Protein AF-A0A7C2B9B2-F1 (afdb_monomer)

Foldseek 3Di:
DVVCVVVVVVVVCLVVVLVVLVVCLVPDDPVVVVVSVLVNVLSVLVVVLVVLVVVLVVLVCCQVPDPDDDDPVSVVVNVVSVVVNVVSVVVSVVVVVVVVVVVVVVVVVVVVVVVVVVVVVVVVVVVVVVVVVVVVQVVCVVVVHDDPDDPDDD

Organism: NCBI:txid158627

Mean predicted aligned error: 15.96 Å

Solvent-accessible surface area (backbone atoms only — not comparable to full-atom values): 8666 Å² total; per-residue (Å²): 120,75,67,56,70,66,47,48,59,56,53,47,50,55,51,51,50,52,50,53,53,52,54,54,40,76,72,40,54,81,74,48,33,56,52,40,51,52,51,51,51,53,50,51,52,50,52,50,49,51,50,47,49,50,55,38,50,49,53,54,48,53,64,72,70,48,91,64,84,87,47,76,68,56,56,50,51,51,51,51,39,53,52,49,44,53,50,54,52,49,53,48,54,50,51,53,51,51,52,51,51,52,52,50,52,54,52,50,52,54,51,51,54,52,48,52,53,51,54,50,53,52,51,51,52,50,52,51,52,53,50,51,51,52,50,52,53,50,52,38,57,75,71,70,50,83,84,81,72,86,84,81,88,127

Nearest PDB structures (foldseek):
  5f5p-assembly1_A  TM=4.218E-01  e=5.025E+00  Homo sapiens
  5y05-assembly1_A  TM=3.589E-01  e=4.430E+00  Mycolicibacterium smegmatis MC2 155

Radius of gyration: 33.38 Å; Cα contacts (8 Å, |Δi|>4): 34; chains: 1; bounding box: 77×35×87 Å

Structure (mmCIF, N/CA/C/O backbone):
data_AF-A0A7C2B9B2-F1
#
_entry.id   AF-A0A7C2B9B2-F1
#
loop_
_atom_site.group_PDB
_atom_site.id
_atom_site.type_symbol
_atom_site.label_atom_id
_atom_site.label_alt_id
_atom_site.label_comp_id
_atom_site.label_asym_id
_atom_site.label_entity_id
_atom_site.label_seq_id
_atom_site.pdbx_PDB_ins_code
_atom_site.Cartn_x
_atom_site.Cartn_y
_atom_site.Cartn_z
_atom_site.occupancy
_atom_site.B_iso_or_equiv
_atom_site.auth_seq_id
_atom_site.auth_comp_id
_atom_site.auth_asym_id
_atom_site.auth_atom_id
_atom_site.pdbx_PDB_model_num
ATOM 1 N N . MET A 1 1 ? 22.738 20.756 -20.302 1.00 45.38 1 MET A N 1
ATOM 2 C CA . MET A 1 1 ? 22.871 21.283 -18.921 1.00 45.38 1 MET A CA 1
ATOM 3 C C . MET A 1 1 ? 21.551 21.816 -18.360 1.00 45.38 1 MET A C 1
ATOM 5 O O . MET A 1 1 ? 21.353 21.688 -17.162 1.00 45.38 1 MET A O 1
ATOM 9 N N . GLU A 1 2 ? 20.633 22.341 -19.178 1.00 48.28 2 GLU A N 1
ATOM 10 C CA . GLU A 1 2 ? 19.331 22.878 -18.729 1.00 48.28 2 GLU A CA 1
ATOM 11 C C . GLU A 1 2 ? 18.388 21.857 -18.053 1.00 48.28 2 GLU A C 1
ATOM 13 O O . GLU A 1 2 ? 17.695 22.206 -17.099 1.00 48.28 2 GLU A O 1
ATOM 18 N N . ASP A 1 3 ? 18.395 20.585 -18.466 1.00 53.09 3 ASP A N 1
ATOM 19 C CA . ASP A 1 3 ? 17.466 19.573 -17.922 1.00 53.09 3 ASP A CA 1
ATOM 20 C C . ASP A 1 3 ? 17.825 19.061 -16.518 1.00 53.09 3 ASP A C 1
ATOM 22 O O . ASP A 1 3 ? 16.953 18.619 -15.761 1.00 53.09 3 ASP A O 1
ATOM 26 N N . I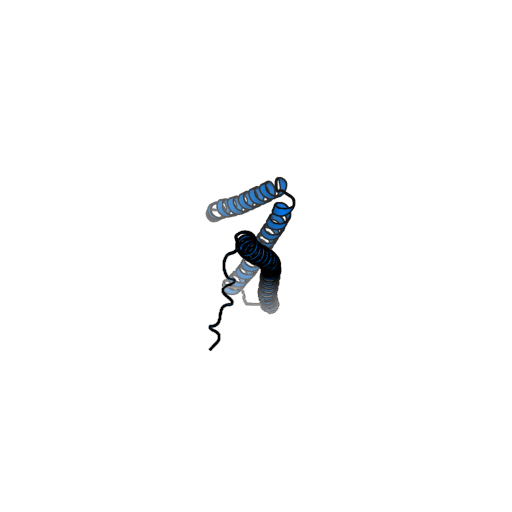LE A 1 4 ? 19.093 19.188 -16.115 1.00 51.41 4 ILE A N 1
ATOM 27 C CA . ILE A 1 4 ? 19.534 18.828 -14.759 1.00 51.41 4 ILE A CA 1
ATOM 28 C C . ILE A 1 4 ? 18.899 19.788 -13.744 1.00 51.41 4 ILE A C 1
ATOM 30 O O . ILE A 1 4 ? 18.418 19.352 -12.705 1.00 51.41 4 ILE A O 1
ATOM 34 N N . TYR A 1 5 ? 18.781 21.078 -14.070 1.00 51.47 5 TYR A N 1
ATOM 35 C CA . TYR A 1 5 ? 18.180 22.075 -13.177 1.00 51.47 5 TYR A CA 1
ATOM 36 C C . TYR A 1 5 ? 16.667 21.905 -12.984 1.00 51.47 5 TYR A C 1
ATOM 38 O O . TYR A 1 5 ? 16.137 22.356 -11.972 1.00 51.47 5 TYR A O 1
ATOM 46 N N . LYS A 1 6 ? 15.969 21.230 -13.907 1.00 53.75 6 LYS A N 1
ATOM 47 C CA . LYS A 1 6 ? 14.529 20.934 -13.783 1.00 53.75 6 LYS A CA 1
ATOM 48 C C . LYS A 1 6 ? 14.253 19.683 -12.950 1.00 53.75 6 LYS A C 1
ATOM 50 O O . LYS A 1 6 ? 13.257 19.622 -12.237 1.00 53.75 6 LYS A O 1
ATOM 55 N N . THR A 1 7 ? 15.142 18.695 -13.014 1.00 52.50 7 THR A N 1
ATOM 56 C CA . THR A 1 7 ? 15.002 17.414 -12.302 1.00 52.50 7 THR A CA 1
ATOM 57 C C . THR A 1 7 ? 15.577 17.457 -10.884 1.00 52.50 7 THR A C 1
ATOM 59 O O . THR A 1 7 ? 15.035 16.818 -9.981 1.00 52.50 7 THR A O 1
ATOM 62 N N . LEU A 1 8 ? 16.604 18.279 -10.647 1.00 47.12 8 LEU A N 1
ATOM 63 C CA . LEU A 1 8 ? 17.229 18.491 -9.339 1.00 47.12 8 LEU A CA 1
ATOM 64 C C . LEU A 1 8 ? 16.251 18.928 -8.223 1.00 47.12 8 LEU A C 1
ATOM 66 O O . LEU A 1 8 ? 16.295 18.321 -7.153 1.00 47.12 8 LEU A O 1
ATOM 70 N N . PRO A 1 9 ? 15.346 19.914 -8.409 1.00 59.69 9 PRO A N 1
ATOM 71 C CA . PRO A 1 9 ? 14.409 20.313 -7.358 1.00 59.69 9 PRO A CA 1
ATOM 72 C C . PRO A 1 9 ? 13.384 19.223 -7.030 1.00 59.69 9 PRO A C 1
ATOM 74 O O . PRO A 1 9 ? 13.006 19.096 -5.867 1.00 59.69 9 PRO A O 1
ATOM 77 N N . ILE A 1 10 ? 12.982 18.406 -8.011 1.00 63.88 10 ILE A N 1
ATOM 78 C CA . ILE A 1 10 ? 12.066 17.268 -7.820 1.00 63.88 10 ILE A 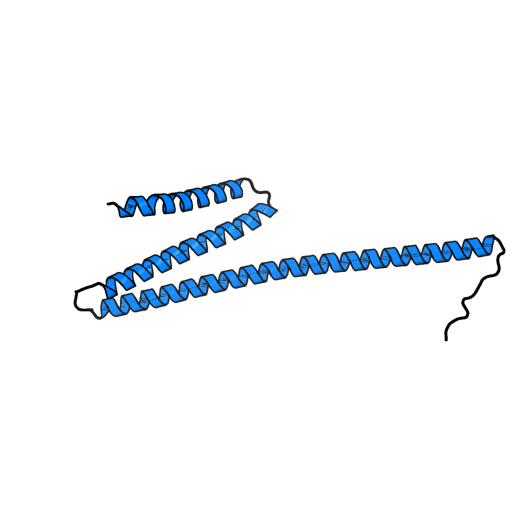CA 1
ATOM 79 C C . ILE A 1 10 ? 12.765 16.154 -7.030 1.00 63.88 10 ILE A C 1
ATOM 81 O O . ILE A 1 10 ? 12.210 15.618 -6.072 1.00 63.88 10 ILE A O 1
ATOM 85 N N . ALA A 1 11 ? 14.017 15.847 -7.381 1.00 58.06 11 ALA A N 1
ATOM 86 C CA . ALA A 1 11 ? 14.832 14.884 -6.649 1.00 58.06 11 ALA A CA 1
ATOM 87 C C . ALA A 1 11 ? 15.093 15.348 -5.205 1.00 58.06 11 ALA A C 1
ATOM 89 O O . ALA A 1 11 ? 14.945 14.561 -4.273 1.00 58.06 11 ALA A O 1
ATOM 90 N N . LEU A 1 12 ? 15.403 16.634 -5.000 1.00 52.81 12 LEU A N 1
ATOM 91 C CA . LEU A 1 12 ? 15.599 17.221 -3.673 1.00 52.81 12 LEU A CA 1
ATOM 92 C C . LEU A 1 12 ? 14.311 17.209 -2.844 1.00 52.81 12 LEU A C 1
ATOM 94 O O . LEU A 1 12 ? 14.363 16.833 -1.679 1.00 52.81 12 LEU A O 1
ATOM 98 N N . THR A 1 13 ? 13.150 17.551 -3.412 1.00 63.59 13 THR A N 1
ATOM 99 C CA . THR A 1 13 ? 11.873 17.475 -2.673 1.00 63.59 13 THR A CA 1
ATOM 100 C C . THR A 1 13 ? 11.497 16.043 -2.312 1.00 63.59 13 THR A C 1
ATOM 102 O O . THR A 1 13 ? 11.030 15.814 -1.198 1.00 63.59 13 THR A O 1
ATOM 105 N N . ALA A 1 14 ? 11.760 15.065 -3.182 1.00 61.31 14 ALA A N 1
ATOM 106 C CA . ALA A 1 14 ? 11.589 13.653 -2.846 1.00 61.31 14 ALA A CA 1
ATOM 107 C C . ALA A 1 14 ? 12.542 13.211 -1.715 1.00 61.31 14 ALA A C 1
ATOM 109 O O . ALA A 1 14 ? 12.122 12.509 -0.795 1.00 61.31 14 ALA A O 1
ATOM 110 N N . PHE A 1 15 ? 13.798 13.672 -1.735 1.00 60.09 15 PHE A N 1
ATOM 111 C CA . PHE A 1 15 ? 14.809 13.340 -0.725 1.00 60.09 15 PHE A CA 1
ATOM 112 C C . PHE A 1 15 ? 14.522 13.998 0.635 1.00 60.09 15 PHE A C 1
ATOM 114 O O . PHE A 1 15 ? 14.560 13.332 1.669 1.00 60.09 15 PHE A O 1
ATOM 121 N N . PHE A 1 16 ? 14.167 15.286 0.653 1.00 59.47 16 PHE A N 1
ATOM 122 C CA . PHE A 1 16 ? 13.772 16.003 1.870 1.00 59.47 16 PHE A CA 1
ATOM 123 C C . PHE A 1 16 ? 12.419 15.526 2.406 1.00 59.47 16 PHE A C 1
ATOM 125 O O . PHE A 1 16 ? 12.257 15.420 3.620 1.00 59.47 16 PHE A O 1
ATOM 132 N N . GLY A 1 17 ? 11.477 15.167 1.529 1.00 61.97 17 GLY A N 1
ATOM 133 C CA . GLY A 1 17 ? 10.218 14.529 1.914 1.00 61.97 17 GLY A CA 1
ATOM 134 C C . GLY A 1 17 ? 10.451 13.182 2.600 1.00 61.97 17 GLY A C 1
ATOM 135 O O . GLY A 1 17 ? 9.910 12.937 3.677 1.00 61.97 17 GLY A O 1
ATOM 136 N N . ALA A 1 18 ? 11.331 12.344 2.042 1.00 60.91 18 ALA A N 1
ATOM 137 C CA . ALA A 1 18 ? 11.744 11.087 2.665 1.00 60.91 18 ALA A CA 1
ATOM 138 C C . ALA A 1 18 ? 12.479 11.310 4.002 1.00 60.91 18 ALA A C 1
ATOM 140 O O . ALA A 1 18 ? 12.210 10.609 4.977 1.00 60.91 18 ALA A O 1
ATOM 141 N N . GLY A 1 19 ? 13.349 12.323 4.090 1.00 57.28 19 GLY A N 1
ATOM 142 C CA . GLY A 1 19 ? 14.043 12.696 5.327 1.00 57.28 19 GLY A CA 1
ATOM 143 C C . GLY A 1 19 ? 13.099 13.174 6.438 1.00 57.28 19 GLY A C 1
ATOM 144 O O . GLY A 1 19 ? 13.232 12.749 7.586 1.00 57.28 19 GLY A O 1
ATOM 145 N N . ALA A 1 20 ? 12.097 13.993 6.107 1.00 62.19 20 ALA A N 1
ATOM 146 C CA . ALA A 1 20 ? 11.080 14.459 7.053 1.00 62.19 20 ALA A CA 1
ATOM 147 C C . ALA A 1 20 ? 10.194 13.312 7.578 1.00 62.19 20 ALA A C 1
ATOM 149 O O . ALA A 1 20 ? 9.822 13.302 8.754 1.00 62.19 20 ALA A O 1
ATOM 150 N N . LEU A 1 21 ? 9.912 12.314 6.734 1.00 59.38 21 LEU A N 1
ATOM 151 C CA . LEU A 1 21 ? 9.195 11.088 7.104 1.00 59.38 21 LEU A CA 1
ATOM 152 C C . LEU A 1 21 ? 10.003 10.187 8.049 1.00 59.38 21 LEU A C 1
ATOM 154 O O . LEU A 1 21 ? 9.457 9.636 9.001 1.00 59.38 21 LEU A O 1
ATOM 158 N N . ILE A 1 22 ? 11.316 10.070 7.836 1.00 60.75 22 ILE A N 1
ATOM 159 C CA . ILE A 1 22 ? 12.216 9.344 8.747 1.00 60.75 22 ILE A CA 1
ATOM 160 C C . ILE A 1 22 ? 12.332 10.081 10.090 1.00 60.75 22 ILE A C 1
ATOM 162 O O . ILE A 1 22 ? 12.345 9.454 11.149 1.00 60.75 22 ILE A O 1
ATOM 166 N N . PHE A 1 23 ? 12.356 11.415 10.076 1.00 59.91 23 PHE A N 1
ATOM 167 C CA . PHE A 1 23 ? 1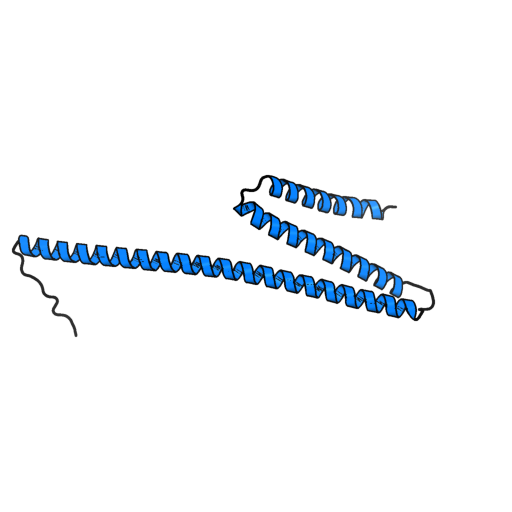2.413 12.218 11.298 1.00 59.91 23 PHE A CA 1
ATOM 168 C C . PHE A 1 23 ? 11.119 12.137 12.126 1.00 59.91 23 PHE A C 1
ATOM 170 O O . PHE A 1 23 ? 11.171 12.074 13.354 1.00 59.91 23 PHE A O 1
ATOM 177 N N . THR A 1 24 ? 9.955 12.074 11.472 1.00 58.91 24 THR A N 1
ATOM 178 C CA . THR A 1 24 ? 8.673 11.792 12.145 1.00 58.91 24 THR A CA 1
ATOM 179 C C . THR A 1 24 ? 8.594 10.347 12.647 1.00 58.91 24 THR A C 1
ATOM 181 O O . THR A 1 24 ? 8.052 10.124 13.726 1.00 58.91 24 THR A O 1
ATOM 184 N N . ALA A 1 25 ? 9.228 9.384 11.964 1.00 52.16 25 ALA A N 1
ATOM 185 C CA . ALA A 1 25 ? 9.395 8.011 12.459 1.00 52.16 25 ALA A CA 1
ATOM 186 C C . ALA A 1 25 ? 10.195 7.935 13.766 1.00 52.16 25 ALA A C 1
ATOM 188 O O . ALA A 1 25 ? 9.865 7.149 14.650 1.00 52.16 25 ALA A O 1
ATOM 189 N N . ALA A 1 26 ? 11.244 8.752 13.891 1.00 55.44 26 ALA A N 1
ATOM 190 C CA . ALA A 1 26 ? 12.157 8.736 15.032 1.00 55.44 26 ALA A CA 1
ATOM 191 C C . ALA A 1 26 ? 11.550 9.308 16.330 1.00 55.44 26 ALA A C 1
ATOM 193 O O . ALA A 1 26 ? 12.098 9.078 17.405 1.00 55.44 26 ALA A O 1
ATOM 194 N N . LYS A 1 27 ? 10.431 10.045 16.247 1.00 58.88 27 LYS A N 1
ATOM 195 C CA . LYS A 1 27 ? 9.723 10.636 17.402 1.00 58.88 27 LYS A CA 1
ATOM 196 C C . LYS A 1 27 ? 8.382 9.962 17.730 1.00 58.88 27 LYS A C 1
ATOM 198 O O . LYS A 1 27 ? 7.678 10.426 18.621 1.00 58.88 27 LYS A O 1
ATOM 203 N N . ALA A 1 28 ? 8.028 8.904 17.009 1.00 53.00 28 ALA A N 1
ATOM 204 C CA . ALA A 1 28 ? 6.722 8.263 17.075 1.00 53.00 28 ALA A CA 1
ATOM 205 C C . ALA A 1 28 ? 6.571 7.354 18.311 1.00 53.00 28 ALA A C 1
ATOM 207 O O . ALA A 1 28 ? 7.473 6.584 18.647 1.00 53.00 28 ALA A O 1
ATOM 208 N N . THR A 1 29 ? 5.402 7.400 18.957 1.00 65.00 29 THR A N 1
ATOM 209 C CA . THR A 1 29 ? 4.984 6.414 19.975 1.00 65.00 29 THR A CA 1
ATOM 210 C C . THR A 1 29 ? 4.987 4.985 19.389 1.00 65.00 29 THR A C 1
ATOM 212 O O . THR A 1 29 ? 4.926 4.834 18.169 1.00 65.00 29 THR A O 1
ATOM 215 N N . PRO A 1 30 ? 5.055 3.897 20.184 1.00 61.81 30 PRO A N 1
ATOM 216 C CA . PRO A 1 30 ? 5.155 2.531 19.644 1.00 61.81 30 PRO A CA 1
ATOM 217 C C . PRO A 1 30 ? 4.022 2.135 18.672 1.00 61.81 30 PRO A C 1
ATOM 219 O O . PRO A 1 30 ? 4.266 1.388 17.723 1.00 61.81 30 PRO A O 1
ATOM 222 N N . GLU A 1 31 ? 2.811 2.677 18.837 1.00 60.53 31 GLU A N 1
ATOM 223 C CA . GLU A 1 31 ? 1.700 2.488 17.889 1.00 60.53 31 GLU A CA 1
ATOM 224 C C . GLU A 1 31 ? 1.878 3.285 16.587 1.00 60.53 31 GLU A C 1
ATOM 226 O O . GLU A 1 31 ? 1.560 2.808 15.492 1.00 60.53 31 GLU A O 1
ATOM 231 N N . GLU A 1 32 ? 2.418 4.498 16.676 1.00 64.62 32 GLU A N 1
ATOM 232 C CA . GLU A 1 32 ? 2.734 5.324 15.512 1.00 64.62 32 GLU A CA 1
ATOM 233 C C . GLU A 1 32 ? 3.942 4.770 14.751 1.00 64.62 32 GLU A C 1
ATOM 235 O O . GLU A 1 32 ? 3.936 4.770 13.524 1.00 64.62 32 GLU A O 1
ATOM 240 N N . ALA A 1 33 ? 4.933 4.200 15.439 1.00 62.25 33 ALA A N 1
ATOM 241 C CA . ALA A 1 33 ? 6.114 3.594 14.832 1.00 62.25 33 ALA A CA 1
ATOM 242 C C . ALA A 1 33 ? 5.744 2.458 13.865 1.00 62.25 33 ALA A C 1
ATOM 244 O O . ALA A 1 33 ? 6.340 2.320 12.793 1.00 62.25 33 ALA A O 1
ATOM 245 N N . GLN A 1 34 ? 4.713 1.673 14.194 1.00 62.75 34 GLN A N 1
ATOM 246 C CA . GLN A 1 34 ? 4.216 0.615 13.316 1.00 62.75 34 GLN A CA 1
ATOM 247 C C . GLN A 1 34 ? 3.548 1.187 12.056 1.00 62.75 34 GLN A C 1
ATOM 249 O O . GLN A 1 34 ? 3.797 0.694 10.951 1.00 62.75 34 GLN A O 1
ATOM 254 N N . ARG A 1 35 ? 2.760 2.265 12.190 1.00 65.81 35 ARG A N 1
ATOM 255 C CA . ARG A 1 35 ? 2.174 2.972 11.038 1.00 65.81 35 ARG A CA 1
ATOM 256 C C . ARG A 1 35 ? 3.260 3.598 10.176 1.00 65.81 35 ARG A C 1
ATOM 258 O O . ARG A 1 35 ? 3.251 3.402 8.965 1.00 65.81 35 ARG A O 1
ATOM 265 N N . VAL A 1 36 ? 4.230 4.275 10.784 1.00 66.19 36 VAL A N 1
ATOM 266 C CA . VAL A 1 36 ? 5.323 4.910 10.050 1.00 66.19 36 VAL A CA 1
ATOM 267 C C . VAL A 1 36 ? 6.170 3.867 9.321 1.00 66.19 36 VAL A C 1
ATOM 269 O O . VAL A 1 36 ? 6.490 4.062 8.154 1.00 66.19 36 VAL A O 1
ATOM 272 N N . LYS A 1 37 ? 6.444 2.704 9.924 1.00 66.00 37 LYS A N 1
ATOM 273 C CA . LYS A 1 37 ? 7.143 1.600 9.247 1.00 66.00 37 LYS A CA 1
ATOM 274 C C . LYS A 1 37 ? 6.413 1.128 7.987 1.00 66.00 37 LYS A C 1
ATOM 276 O O . LYS A 1 37 ? 7.054 0.892 6.962 1.00 66.00 37 LYS A O 1
ATOM 281 N N . ILE A 1 38 ? 5.086 0.994 8.047 1.00 71.19 38 ILE A N 1
ATOM 282 C CA . ILE A 1 38 ? 4.262 0.615 6.888 1.00 71.19 38 ILE A CA 1
ATOM 283 C C . ILE A 1 38 ? 4.345 1.693 5.802 1.00 71.19 38 ILE A C 1
ATOM 285 O O . ILE A 1 38 ? 4.605 1.365 4.647 1.00 71.19 38 ILE A O 1
ATOM 289 N N . TRP A 1 39 ? 4.190 2.964 6.172 1.00 69.06 39 TRP A N 1
ATOM 290 C CA . TRP A 1 39 ? 4.269 4.090 5.239 1.00 69.06 39 TRP A CA 1
ATOM 291 C C . TRP A 1 39 ? 5.644 4.202 4.577 1.00 69.06 39 TRP A C 1
ATOM 293 O O . TRP A 1 39 ? 5.733 4.293 3.357 1.00 69.06 39 TRP A O 1
ATOM 303 N N . VAL A 1 40 ? 6.724 4.116 5.357 1.00 70.75 40 VAL A N 1
ATOM 304 C CA . VAL A 1 40 ? 8.102 4.132 4.846 1.00 70.75 40 VAL A CA 1
ATOM 305 C C . VAL A 1 40 ? 8.325 2.970 3.885 1.00 70.75 40 VAL A C 1
ATOM 307 O O . VAL A 1 40 ? 8.873 3.166 2.806 1.00 70.75 40 VAL A O 1
ATOM 310 N N . THR A 1 41 ? 7.843 1.773 4.222 1.00 71.75 41 THR A N 1
ATOM 311 C CA . THR A 1 41 ? 7.967 0.599 3.348 1.00 71.75 41 THR A CA 1
ATOM 312 C C . THR A 1 41 ? 7.206 0.800 2.035 1.00 71.75 41 THR A C 1
ATOM 314 O O . THR A 1 41 ? 7.738 0.494 0.972 1.00 71.75 41 THR A O 1
ATOM 317 N N . GLN A 1 42 ? 5.994 1.361 2.077 1.00 69.00 42 GLN A N 1
ATOM 318 C CA . GLN A 1 42 ? 5.215 1.681 0.876 1.00 69.00 42 GLN A CA 1
ATOM 319 C C . GLN A 1 42 ? 5.907 2.732 0.002 1.00 69.00 42 GLN A C 1
ATOM 321 O O . GLN A 1 42 ? 5.949 2.572 -1.215 1.00 69.00 42 GLN A O 1
ATOM 326 N N . ILE A 1 43 ? 6.486 3.770 0.608 1.00 73.62 43 ILE A N 1
ATOM 327 C CA . ILE A 1 43 ? 7.213 4.825 -0.109 1.00 73.62 43 ILE A CA 1
ATOM 328 C C . ILE A 1 43 ? 8.488 4.275 -0.743 1.00 73.62 43 ILE A C 1
ATOM 330 O O . ILE A 1 43 ? 8.745 4.543 -1.912 1.00 73.62 43 ILE A O 1
ATOM 334 N N . VAL A 1 44 ? 9.256 3.464 -0.013 1.00 73.44 44 VAL A N 1
ATO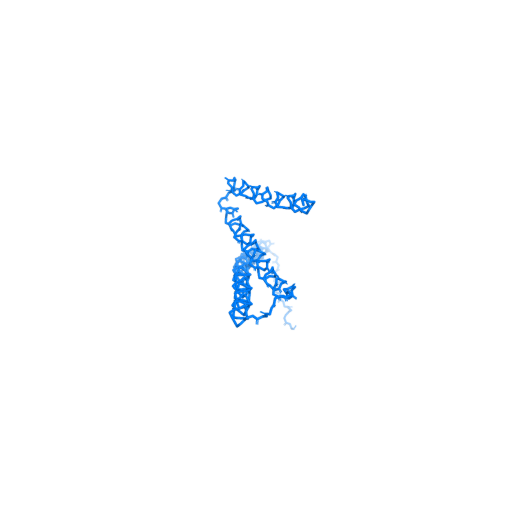M 335 C CA . VAL A 1 44 ? 10.450 2.798 -0.550 1.00 73.44 44 VAL A CA 1
ATOM 336 C C . VAL A 1 44 ? 10.073 1.891 -1.717 1.00 73.44 44 VAL A C 1
ATOM 338 O O . VAL A 1 44 ? 10.705 1.974 -2.764 1.00 73.44 44 VAL A O 1
ATOM 341 N N . LEU A 1 45 ? 9.015 1.085 -1.584 1.00 70.56 45 LEU A N 1
ATOM 342 C CA . LEU A 1 45 ? 8.520 0.244 -2.677 1.00 70.56 45 LEU A CA 1
ATOM 343 C C . LEU A 1 45 ? 8.116 1.073 -3.901 1.00 70.56 45 LEU A C 1
ATOM 345 O O . LEU A 1 45 ? 8.428 0.685 -5.022 1.00 70.56 45 LEU A O 1
ATOM 349 N N . LEU A 1 46 ? 7.460 2.216 -3.695 1.00 71.56 46 LEU A N 1
ATOM 350 C CA . LEU A 1 46 ? 7.009 3.097 -4.771 1.00 71.56 46 LEU A CA 1
ATOM 351 C C . LEU A 1 46 ? 8.183 3.788 -5.480 1.00 71.56 46 LEU A C 1
ATOM 353 O O . LEU A 1 46 ? 8.210 3.836 -6.708 1.00 71.56 46 LEU A O 1
ATOM 357 N N . LEU A 1 47 ? 9.186 4.246 -4.726 1.00 75.38 47 LEU A N 1
ATOM 358 C CA . LEU A 1 47 ? 10.436 4.783 -5.271 1.00 75.38 47 LEU A CA 1
ATOM 359 C C . LEU A 1 47 ? 11.199 3.727 -6.073 1.00 75.38 47 LEU A C 1
ATOM 361 O O . LEU A 1 47 ? 11.704 4.013 -7.156 1.00 75.38 47 LEU A O 1
ATOM 365 N N . TRP A 1 48 ? 11.256 2.498 -5.564 1.00 74.94 48 TRP A N 1
ATOM 366 C CA . TRP A 1 48 ? 11.951 1.399 -6.224 1.00 74.94 48 TRP A CA 1
ATOM 367 C C . TRP A 1 48 ? 11.255 0.989 -7.530 1.00 74.94 48 TRP A C 1
ATOM 369 O O . TRP A 1 48 ? 11.908 0.760 -8.546 1.00 74.94 48 TRP A O 1
ATOM 379 N N . LEU A 1 49 ? 9.920 1.006 -7.544 1.00 73.00 49 LEU A N 1
ATOM 380 C CA . LEU A 1 49 ? 9.116 0.833 -8.754 1.00 73.00 49 LEU A CA 1
ATOM 381 C C . LEU A 1 49 ? 9.347 1.942 -9.779 1.00 73.00 49 LEU A C 1
ATOM 383 O O . LEU A 1 49 ? 9.524 1.654 -10.959 1.00 73.00 49 LEU A O 1
ATOM 387 N N . ALA A 1 50 ? 9.355 3.200 -9.333 1.00 75.12 50 ALA A N 1
ATOM 388 C CA . ALA A 1 50 ? 9.610 4.347 -10.195 1.00 75.12 50 ALA A CA 1
ATOM 389 C C . ALA A 1 50 ? 11.012 4.277 -10.816 1.00 75.12 50 ALA A C 1
ATOM 391 O O . ALA A 1 50 ? 11.165 4.536 -12.010 1.00 75.12 50 ALA A O 1
ATOM 392 N N . ALA A 1 51 ? 12.018 3.865 -10.039 1.00 74.50 51 ALA A N 1
ATOM 393 C CA . ALA A 1 51 ? 13.371 3.634 -10.531 1.00 74.50 51 ALA A CA 1
ATOM 394 C C . ALA A 1 51 ? 13.405 2.501 -11.568 1.00 74.50 51 ALA A C 1
ATOM 396 O O . ALA A 1 51 ? 13.938 2.691 -12.658 1.00 74.50 51 ALA A O 1
ATOM 397 N N . ALA A 1 52 ? 12.775 1.357 -11.280 1.00 73.38 52 ALA A N 1
ATOM 398 C CA . ALA A 1 52 ? 12.721 0.227 -12.205 1.00 73.38 52 ALA A CA 1
ATOM 399 C C . ALA A 1 52 ? 11.979 0.559 -13.512 1.00 73.38 52 ALA A C 1
ATOM 401 O O . ALA A 1 52 ? 12.416 0.166 -14.596 1.00 73.38 52 ALA A O 1
ATOM 402 N N . PHE A 1 53 ? 10.877 1.309 -13.426 1.00 74.75 53 PHE A N 1
ATOM 403 C CA . PHE A 1 53 ? 10.114 1.763 -14.585 1.00 74.75 53 PHE A CA 1
ATOM 404 C C . PHE A 1 53 ? 10.888 2.796 -15.408 1.00 74.75 53 PHE A C 1
ATOM 406 O O . PHE A 1 53 ? 10.910 2.697 -16.633 1.00 74.75 53 PHE A O 1
ATOM 413 N N . SER A 1 54 ? 11.562 3.747 -14.754 1.00 75.31 54 SER A N 1
ATOM 414 C CA . SER A 1 54 ? 12.403 4.745 -15.430 1.00 75.31 54 SER A CA 1
ATOM 415 C C . SER A 1 54 ? 13.585 4.084 -16.136 1.00 75.31 54 SER A C 1
ATOM 417 O O . SER A 1 54 ? 13.837 4.376 -17.299 1.00 75.31 54 SER A O 1
ATOM 419 N N . TRP A 1 55 ? 14.252 3.136 -15.469 1.00 76.00 55 TRP A N 1
ATOM 420 C CA . TRP A 1 55 ? 15.341 2.340 -16.040 1.00 76.00 55 TRP A CA 1
ATOM 421 C C . TRP A 1 55 ? 14.880 1.539 -17.262 1.00 76.00 55 TRP A C 1
ATOM 423 O O . TRP A 1 55 ? 15.520 1.555 -18.309 1.00 76.00 55 TRP A O 1
ATOM 433 N N . SER A 1 56 ? 13.730 0.872 -17.155 1.00 74.62 56 SER A N 1
ATOM 434 C CA . SER A 1 56 ? 13.182 0.084 -18.265 1.00 74.62 56 SER A CA 1
ATOM 435 C C . SER A 1 56 ? 12.744 0.978 -19.428 1.00 74.62 56 SER A C 1
ATOM 437 O O . SER A 1 56 ? 13.041 0.675 -20.576 1.00 74.62 56 SER A O 1
ATOM 439 N N . SER A 1 57 ? 12.094 2.111 -19.140 1.00 74.12 57 SER A N 1
ATOM 440 C CA . SER A 1 57 ? 11.668 3.080 -20.159 1.00 74.12 57 SER A CA 1
ATOM 441 C C . SER A 1 57 ? 12.855 3.706 -20.884 1.00 74.12 57 SER A C 1
ATOM 443 O O . SER A 1 57 ? 12.789 3.879 -22.096 1.00 74.12 57 SER A O 1
ATOM 445 N N . TYR A 1 58 ? 13.945 4.003 -20.169 1.00 77.69 58 TYR A N 1
ATOM 446 C CA . TYR A 1 58 ? 15.183 4.500 -20.764 1.00 77.69 58 TYR A CA 1
ATOM 447 C C . TYR A 1 58 ? 15.723 3.531 -21.819 1.00 77.69 58 TYR A C 1
ATOM 449 O O . TYR A 1 58 ? 15.930 3.944 -22.954 1.00 77.69 58 TYR A O 1
ATOM 457 N N . HIS A 1 59 ? 15.841 2.240 -21.497 1.00 71.88 59 HIS A N 1
ATOM 458 C CA . HIS A 1 59 ? 16.302 1.243 -22.467 1.00 71.88 59 HIS A CA 1
ATOM 459 C C . HIS A 1 59 ? 15.312 0.999 -23.609 1.00 71.88 59 HIS A C 1
ATOM 461 O O . HIS A 1 59 ? 15.732 0.735 -24.731 1.00 71.88 59 HIS A O 1
ATOM 467 N N . CYS A 1 60 ? 14.002 1.115 -23.368 1.00 73.00 60 CYS A N 1
ATOM 468 C CA . CYS A 1 60 ? 13.016 1.070 -24.448 1.00 73.00 60 CYS A CA 1
ATOM 469 C C . CYS A 1 60 ? 13.182 2.242 -25.423 1.00 73.00 60 CYS A C 1
ATOM 471 O O . CYS A 1 60 ? 13.086 2.047 -26.632 1.00 73.00 60 CYS A O 1
ATOM 473 N N . ILE A 1 61 ? 13.414 3.450 -24.900 1.00 76.25 61 ILE A N 1
ATOM 474 C CA . ILE A 1 61 ? 13.636 4.653 -25.708 1.00 76.25 61 ILE A CA 1
ATOM 475 C C . ILE A 1 61 ? 14.957 4.530 -26.459 1.00 76.25 61 ILE A C 1
ATOM 477 O O . ILE A 1 61 ? 14.954 4.710 -27.666 1.00 76.25 61 ILE A O 1
ATOM 481 N N . GLU A 1 62 ? 16.041 4.158 -25.779 1.00 75.25 62 GLU A N 1
ATOM 482 C CA . GLU A 1 62 ? 17.366 3.945 -26.372 1.00 75.25 62 GLU A CA 1
ATOM 483 C C . GLU A 1 62 ? 17.310 2.930 -27.520 1.00 75.25 62 GLU A C 1
ATOM 485 O O . GLU A 1 62 ? 17.818 3.198 -28.606 1.00 75.25 62 GLU A O 1
ATOM 490 N N . PHE A 1 63 ? 16.611 1.809 -27.319 1.00 73.69 63 PHE A N 1
ATOM 491 C CA . PHE A 1 63 ? 16.384 0.805 -28.356 1.00 73.69 63 PHE A CA 1
ATOM 492 C C . PHE A 1 63 ? 15.563 1.348 -29.537 1.00 73.69 63 PHE A C 1
ATOM 494 O O . PHE A 1 63 ? 15.873 1.050 -30.687 1.00 73.69 63 PHE A O 1
ATOM 501 N N . ALA A 1 64 ? 14.522 2.146 -29.277 1.00 76.06 64 ALA A N 1
ATOM 502 C CA . ALA A 1 64 ? 13.649 2.696 -30.315 1.00 76.06 64 ALA A CA 1
ATOM 503 C C . ALA A 1 64 ? 14.260 3.888 -31.074 1.00 76.06 64 ALA A C 1
ATOM 505 O O . ALA A 1 64 ? 13.887 4.130 -32.219 1.00 76.06 64 ALA A O 1
ATOM 506 N N . SER A 1 65 ? 15.159 4.646 -30.439 1.00 80.44 65 SER A N 1
ATOM 507 C CA . SER A 1 65 ? 15.810 5.832 -31.006 1.00 80.44 65 SER A CA 1
ATOM 508 C C . SER A 1 65 ? 17.198 5.553 -31.582 1.00 80.44 65 SER A C 1
ATOM 510 O O . SER A 1 65 ? 17.853 6.481 -32.046 1.00 80.44 65 SER A O 1
ATOM 512 N N . SER A 1 66 ? 17.687 4.315 -31.489 1.00 75.44 66 SER A N 1
ATOM 513 C CA . SER A 1 66 ? 18.990 3.940 -32.029 1.00 75.44 66 SER A CA 1
ATOM 514 C C . SER A 1 66 ? 18.927 3.834 -33.553 1.00 75.44 66 SER A C 1
ATOM 516 O O . SER A 1 66 ? 18.187 3.016 -34.095 1.00 75.44 66 SER A O 1
ATOM 518 N N . ASP A 1 67 ? 19.753 4.623 -34.240 1.00 74.12 67 ASP A N 1
ATOM 519 C CA . ASP A 1 67 ? 19.986 4.500 -35.687 1.00 74.12 67 ASP A CA 1
ATOM 520 C C . ASP A 1 67 ? 20.911 3.312 -36.032 1.00 74.12 67 ASP A C 1
ATOM 522 O O . ASP A 1 67 ? 21.165 3.024 -37.206 1.00 74.12 67 ASP A O 1
ATOM 526 N N . ALA A 1 68 ? 21.452 2.621 -35.021 1.00 75.50 68 ALA A N 1
ATOM 527 C CA . ALA A 1 68 ? 22.319 1.468 -35.219 1.00 75.50 68 ALA A CA 1
ATOM 528 C C . ALA A 1 68 ? 21.505 0.220 -35.622 1.00 75.50 68 ALA A C 1
ATOM 530 O O . ALA A 1 68 ? 20.370 0.038 -35.175 1.00 75.50 68 ALA A O 1
ATOM 531 N N . PRO A 1 69 ? 22.072 -0.686 -36.443 1.00 77.81 69 PRO A N 1
ATOM 532 C CA . PRO A 1 69 ? 21.403 -1.932 -36.779 1.00 77.81 69 PRO A CA 1
ATOM 533 C C . PRO A 1 69 ? 21.185 -2.770 -35.518 1.00 77.81 69 PRO A C 1
ATOM 535 O O . PRO A 1 69 ? 22.148 -3.184 -34.874 1.00 77.81 69 PRO A O 1
ATOM 538 N N . ILE A 1 70 ? 19.917 -3.050 -35.213 1.00 78.38 70 ILE A N 1
ATOM 539 C CA . ILE A 1 70 ? 19.508 -3.841 -34.051 1.00 78.38 70 ILE A CA 1
ATOM 540 C C . ILE A 1 70 ? 20.212 -5.200 -34.066 1.00 78.38 70 ILE A C 1
ATOM 542 O O . ILE A 1 70 ? 20.060 -6.008 -34.990 1.00 78.38 70 ILE A O 1
ATOM 546 N N . THR A 1 71 ? 20.949 -5.480 -33.001 1.00 80.94 71 THR A N 1
ATOM 547 C CA . THR A 1 71 ? 21.659 -6.741 -32.810 1.00 80.94 71 THR A CA 1
ATOM 548 C C . THR A 1 71 ? 20.821 -7.727 -31.990 1.00 80.94 71 THR A C 1
ATOM 550 O O . THR A 1 71 ? 19.981 -7.357 -31.169 1.00 80.94 71 THR A O 1
ATOM 553 N N . ARG A 1 72 ? 21.048 -9.037 -32.177 1.00 76.50 72 ARG A N 1
ATOM 554 C CA . ARG A 1 72 ? 20.357 -10.080 -31.387 1.00 76.50 72 ARG A CA 1
ATOM 555 C C . ARG A 1 72 ? 20.506 -9.896 -29.862 1.00 76.50 72 ARG A C 1
ATOM 557 O O . ARG A 1 72 ? 19.512 -10.105 -29.170 1.00 76.50 72 ARG A O 1
ATOM 564 N N . PRO A 1 73 ? 21.682 -9.514 -29.321 1.00 80.81 73 PRO A N 1
ATOM 565 C CA . PRO A 1 73 ? 21.836 -9.243 -27.892 1.00 80.81 73 PRO A CA 1
ATOM 566 C C . PRO A 1 73 ? 20.948 -8.106 -27.375 1.00 80.81 73 PRO A C 1
ATOM 568 O O . PRO A 1 73 ? 20.386 -8.247 -26.294 1.00 80.81 73 PRO A O 1
ATOM 571 N N . GLU A 1 74 ? 20.761 -7.026 -28.139 1.00 73.88 74 GLU A N 1
ATOM 572 C CA . GLU A 1 74 ? 19.920 -5.889 -27.729 1.00 73.88 74 GLU A CA 1
ATOM 573 C C . GLU A 1 74 ? 18.445 -6.279 -27.608 1.00 73.88 74 GLU A C 1
ATOM 575 O O . GLU A 1 74 ? 17.785 -5.898 -26.645 1.00 73.88 74 GLU A O 1
ATOM 580 N N . VAL A 1 75 ? 17.941 -7.115 -28.522 1.00 78.19 75 VAL A N 1
ATOM 581 C CA . VAL A 1 75 ? 16.567 -7.644 -28.449 1.00 78.19 75 VAL A CA 1
ATOM 582 C C . VAL A 1 75 ? 16.368 -8.503 -27.197 1.00 78.19 75 VAL A C 1
ATOM 584 O O . VAL A 1 75 ? 15.334 -8.414 -26.532 1.00 78.19 75 VAL A O 1
ATOM 587 N N . VAL A 1 76 ? 17.362 -9.327 -26.849 1.00 77.25 76 VAL A N 1
ATOM 588 C CA . VAL A 1 76 ? 17.325 -10.146 -25.627 1.00 77.25 76 VAL A CA 1
ATOM 589 C C . VAL A 1 76 ? 17.368 -9.259 -24.382 1.00 77.25 76 VAL A C 1
ATOM 591 O O . VAL A 1 76 ? 16.571 -9.470 -23.468 1.00 77.25 76 VAL A O 1
ATOM 594 N N . LEU A 1 77 ? 18.242 -8.248 -24.357 1.00 77.50 77 LEU A N 1
ATOM 595 C CA . LEU A 1 77 ? 18.357 -7.305 -23.242 1.00 77.50 77 LEU A CA 1
ATOM 596 C C . LEU A 1 77 ? 17.042 -6.544 -23.025 1.00 77.50 77 LEU A C 1
ATOM 598 O O . LEU A 1 77 ? 16.525 -6.493 -21.910 1.00 77.50 77 LEU A O 1
ATOM 602 N N . PHE A 1 78 ? 16.452 -6.030 -24.107 1.00 75.62 78 PHE A N 1
ATOM 603 C CA . PHE A 1 78 ? 15.148 -5.373 -24.100 1.00 75.62 78 PHE A CA 1
ATOM 604 C C . PHE A 1 78 ? 14.053 -6.292 -23.538 1.00 75.62 78 PHE A C 1
ATOM 606 O O . PHE A 1 78 ? 13.309 -5.901 -22.636 1.00 75.62 78 PHE A O 1
ATOM 613 N N . GLY A 1 79 ? 13.994 -7.544 -24.005 1.00 78.81 79 GLY A N 1
ATOM 614 C CA . GLY A 1 79 ? 13.057 -8.544 -23.493 1.00 78.81 79 GLY A CA 1
ATOM 615 C C . GLY A 1 79 ? 13.230 -8.810 -21.993 1.00 78.81 79 GLY A C 1
ATOM 616 O O . GLY A 1 79 ? 12.243 -8.864 -21.258 1.00 78.81 79 GLY A O 1
ATOM 617 N N . MET A 1 80 ? 14.474 -8.908 -21.511 1.00 79.81 80 MET A N 1
ATOM 618 C CA . MET A 1 80 ? 14.767 -9.068 -20.082 1.00 79.81 80 MET A CA 1
ATOM 619 C C . MET A 1 80 ? 14.310 -7.860 -19.259 1.00 79.81 80 MET A C 1
ATOM 621 O O . MET A 1 80 ? 13.729 -8.046 -18.188 1.00 79.81 80 MET A O 1
ATOM 625 N N . HIS A 1 81 ? 14.511 -6.634 -19.748 1.00 76.25 81 HIS A N 1
ATOM 626 C CA . HIS A 1 81 ? 14.027 -5.427 -19.072 1.00 76.25 81 HIS A CA 1
ATOM 627 C C . HIS A 1 81 ? 12.498 -5.389 -18.986 1.00 76.25 81 HIS A C 1
ATOM 629 O O . HIS A 1 81 ? 11.958 -5.074 -17.924 1.00 76.25 81 HIS A O 1
ATOM 635 N N . LEU A 1 82 ? 11.799 -5.800 -20.047 1.00 77.88 82 LEU A N 1
ATOM 636 C CA . LEU A 1 82 ? 10.338 -5.885 -20.061 1.00 77.88 82 LEU A CA 1
ATOM 637 C C . LEU A 1 82 ? 9.812 -6.889 -19.018 1.00 77.88 82 LEU A C 1
ATOM 639 O O . LEU A 1 82 ? 8.889 -6.588 -18.258 1.00 77.88 82 LEU A O 1
ATOM 643 N N . VAL A 1 83 ? 10.436 -8.070 -18.942 1.00 83.06 83 VAL A N 1
ATOM 644 C CA . VAL A 1 83 ? 10.100 -9.107 -17.950 1.00 83.06 83 VAL A CA 1
ATOM 645 C C . VAL A 1 83 ? 10.394 -8.626 -16.527 1.00 83.06 83 VAL A C 1
ATOM 647 O O . VAL A 1 83 ? 9.578 -8.841 -15.627 1.00 83.06 83 VAL A O 1
ATOM 650 N N . ASN A 1 84 ? 11.511 -7.927 -16.307 1.00 79.25 84 ASN A N 1
ATOM 651 C CA . ASN A 1 84 ? 11.838 -7.353 -15.001 1.00 79.25 84 ASN A CA 1
ATOM 652 C C . ASN A 1 84 ? 10.807 -6.305 -14.570 1.00 79.25 84 ASN A C 1
ATOM 654 O O . ASN A 1 84 ? 10.312 -6.363 -13.445 1.00 79.25 84 ASN A O 1
ATOM 658 N N . ALA A 1 85 ? 10.423 -5.392 -15.466 1.00 73.69 85 ALA A N 1
ATOM 659 C CA . ALA A 1 85 ? 9.398 -4.388 -15.190 1.00 73.69 85 ALA A CA 1
ATOM 660 C C . ALA A 1 85 ? 8.059 -5.037 -14.798 1.00 73.69 85 ALA A C 1
ATOM 662 O O . ALA A 1 85 ? 7.458 -4.664 -13.786 1.00 73.69 85 ALA A O 1
ATOM 663 N N . ALA A 1 86 ? 7.627 -6.061 -15.544 1.00 79.19 86 ALA A N 1
ATOM 664 C CA . ALA A 1 86 ? 6.421 -6.824 -15.230 1.00 79.19 86 ALA A CA 1
ATOM 665 C C . ALA A 1 86 ? 6.518 -7.527 -13.863 1.00 79.19 86 ALA A C 1
ATOM 667 O O . ALA A 1 86 ? 5.569 -7.493 -13.075 1.00 79.19 86 ALA A O 1
ATOM 668 N N . THR A 1 87 ? 7.677 -8.110 -13.547 1.00 81.00 87 THR A N 1
ATOM 669 C CA . THR A 1 87 ? 7.924 -8.801 -12.272 1.00 81.00 87 THR A CA 1
ATOM 670 C C . THR A 1 87 ? 7.864 -7.836 -11.088 1.00 81.00 87 THR A C 1
ATOM 672 O O . THR A 1 87 ? 7.218 -8.127 -10.080 1.00 81.00 87 THR A O 1
ATOM 675 N N . TYR A 1 88 ? 8.463 -6.651 -11.212 1.00 76.44 88 TYR A N 1
ATOM 676 C CA . TYR A 1 88 ? 8.418 -5.634 -10.163 1.00 76.44 88 TYR A CA 1
ATOM 677 C C . TYR A 1 88 ? 7.021 -5.056 -9.954 1.00 76.44 88 TYR A C 1
ATOM 679 O O . TYR A 1 88 ? 6.594 -4.869 -8.812 1.00 76.44 88 TYR A O 1
ATOM 687 N N . MET A 1 89 ? 6.265 -4.852 -11.033 1.00 74.81 89 MET A N 1
ATOM 688 C CA . MET A 1 89 ? 4.867 -4.444 -10.930 1.00 74.81 89 MET A CA 1
ATOM 689 C C . MET A 1 89 ? 4.015 -5.516 -10.236 1.00 74.81 89 MET A C 1
ATOM 691 O O . MET A 1 89 ? 3.207 -5.192 -9.363 1.00 74.81 89 MET A O 1
ATOM 695 N N . ALA A 1 90 ? 4.234 -6.797 -10.546 1.00 78.06 90 ALA A N 1
ATOM 696 C CA . ALA A 1 90 ? 3.551 -7.901 -9.876 1.00 78.06 90 ALA A CA 1
ATOM 697 C C . ALA A 1 90 ? 3.883 -7.969 -8.374 1.00 78.06 90 ALA A C 1
ATOM 699 O O . ALA A 1 90 ? 2.972 -8.098 -7.551 1.00 78.06 90 ALA A O 1
ATOM 700 N N . ALA A 1 91 ? 5.160 -7.824 -8.003 1.00 77.12 91 ALA A N 1
ATOM 701 C CA . ALA A 1 91 ? 5.601 -7.800 -6.608 1.00 77.12 91 ALA A CA 1
ATOM 702 C C . ALA A 1 91 ? 4.962 -6.643 -5.819 1.00 77.12 91 ALA A C 1
ATOM 704 O O . ALA A 1 91 ? 4.494 -6.829 -4.694 1.00 77.12 91 ALA A O 1
ATOM 705 N N . PHE A 1 92 ? 4.858 -5.462 -6.427 1.00 75.75 92 PHE A N 1
ATOM 706 C CA . PHE A 1 92 ? 4.187 -4.324 -5.807 1.00 75.75 92 PHE A CA 1
ATOM 707 C C . PHE A 1 92 ? 2.689 -4.544 -5.607 1.00 75.75 92 PHE A C 1
ATOM 709 O O . PHE A 1 92 ? 2.164 -4.294 -4.522 1.00 75.75 92 PHE A O 1
ATOM 716 N N . VAL A 1 93 ? 1.990 -5.057 -6.624 1.00 77.88 93 VAL A N 1
ATOM 717 C CA . VAL A 1 93 ? 0.563 -5.392 -6.507 1.00 77.88 93 VAL A CA 1
ATOM 718 C C . VAL A 1 93 ? 0.341 -6.435 -5.409 1.00 77.88 93 VAL A C 1
ATOM 720 O O . VAL A 1 93 ? -0.634 -6.346 -4.657 1.00 77.88 93 VAL A O 1
ATOM 723 N N . PHE A 1 94 ? 1.244 -7.409 -5.283 1.00 81.50 94 PHE A N 1
ATOM 724 C CA . PHE A 1 94 ? 1.199 -8.402 -4.214 1.00 81.50 94 PHE A CA 1
ATOM 725 C C . PHE A 1 94 ? 1.315 -7.757 -2.824 1.00 81.50 94 PHE A C 1
ATOM 727 O O . PHE A 1 94 ? 0.470 -8.019 -1.962 1.00 81.50 94 PHE A O 1
ATOM 734 N N . GLU A 1 95 ? 2.289 -6.870 -2.613 1.00 75.88 95 GLU A N 1
ATOM 735 C CA . GLU A 1 95 ? 2.456 -6.169 -1.334 1.00 75.88 95 GLU A CA 1
ATOM 736 C C . GLU A 1 95 ? 1.285 -5.220 -1.020 1.00 75.88 95 GLU A C 1
ATOM 738 O O . GLU A 1 95 ? 0.786 -5.209 0.110 1.00 75.88 95 GLU A O 1
ATOM 743 N N . LEU A 1 96 ? 0.734 -4.513 -2.015 1.00 76.62 96 LEU A N 1
ATOM 744 C CA . LEU A 1 96 ? -0.484 -3.709 -1.835 1.00 76.62 96 LEU A CA 1
ATOM 745 C C . LEU A 1 96 ? -1.672 -4.563 -1.373 1.00 76.62 96 LEU A C 1
ATOM 747 O O . LEU A 1 96 ? -2.383 -4.203 -0.430 1.00 76.62 96 LEU A O 1
ATOM 751 N N . ARG A 1 97 ? -1.881 -5.726 -2.002 1.00 77.69 97 ARG A N 1
ATOM 752 C CA . ARG A 1 97 ? -2.953 -6.657 -1.620 1.00 77.69 97 ARG A CA 1
ATOM 753 C C . ARG A 1 97 ? -2.750 -7.204 -0.212 1.00 77.69 97 ARG A C 1
ATOM 755 O O . ARG A 1 97 ? -3.716 -7.311 0.543 1.00 77.69 97 ARG A O 1
ATOM 762 N N . LYS A 1 98 ? -1.515 -7.546 0.153 1.00 78.88 98 LYS A N 1
ATOM 763 C CA . LYS A 1 98 ? -1.161 -8.039 1.490 1.00 78.88 98 LYS A CA 1
ATOM 764 C C . LYS A 1 98 ? -1.422 -6.981 2.562 1.00 78.88 98 LYS A C 1
ATOM 766 O O . LYS A 1 98 ? -2.076 -7.283 3.559 1.00 78.88 98 LYS A O 1
ATOM 771 N N . SER A 1 99 ? -1.007 -5.738 2.319 1.00 72.69 99 SER A N 1
ATOM 772 C CA . SER A 1 99 ? -1.266 -4.603 3.211 1.00 72.69 99 SER A CA 1
ATOM 773 C C . SER A 1 99 ? -2.768 -4.323 3.368 1.00 72.69 99 SER A C 1
ATOM 775 O O . SER A 1 99 ? -3.263 -4.193 4.487 1.00 72.69 99 SER A O 1
ATOM 777 N N . SER A 1 100 ? -3.529 -4.340 2.267 1.00 74.19 100 SER A N 1
ATOM 778 C CA . SER A 1 100 ? -4.988 -4.156 2.291 1.00 74.19 100 SER A CA 1
ATOM 779 C C . SER A 1 100 ? -5.711 -5.257 3.078 1.00 74.19 100 SER A C 1
ATOM 781 O O . SER A 1 100 ? -6.581 -4.965 3.901 1.00 74.19 100 SER A O 1
ATOM 783 N N . LYS A 1 101 ? -5.318 -6.526 2.891 1.00 78.06 101 LYS A N 1
ATOM 784 C CA . LYS A 1 101 ? -5.868 -7.656 3.657 1.00 78.06 101 LYS A CA 1
ATOM 785 C C . LYS A 1 101 ? -5.567 -7.538 5.150 1.00 78.06 101 LYS A C 1
ATOM 787 O O . LYS A 1 101 ? -6.455 -7.794 5.958 1.00 78.06 101 LYS A O 1
ATOM 792 N N . ALA A 1 102 ? -4.349 -7.134 5.513 1.00 75.75 102 ALA A N 1
ATOM 793 C CA . ALA A 1 102 ? -3.978 -6.914 6.908 1.00 75.75 102 ALA A CA 1
ATOM 794 C C . ALA A 1 102 ? -4.840 -5.814 7.548 1.00 75.75 102 ALA A C 1
ATOM 796 O O . ALA A 1 102 ? -5.399 -6.036 8.619 1.00 75.75 102 ALA A O 1
ATOM 797 N N . LYS A 1 103 ? -5.039 -4.688 6.846 1.00 76.06 103 LYS A N 1
ATOM 798 C CA . LYS A 1 103 ? -5.898 -3.586 7.306 1.00 76.06 103 LYS A CA 1
ATOM 799 C C . LYS A 1 103 ? -7.356 -4.020 7.495 1.00 76.06 103 LYS A C 1
ATOM 801 O O . LYS A 1 103 ? -7.956 -3.737 8.528 1.00 76.06 103 LYS A O 1
ATOM 806 N N . ARG A 1 104 ? -7.912 -4.775 6.540 1.00 75.75 104 ARG A N 1
ATOM 807 C CA . ARG A 1 104 ? -9.263 -5.345 6.681 1.00 75.75 104 ARG A CA 1
ATOM 808 C C . ARG A 1 104 ? -9.373 -6.262 7.892 1.00 75.75 104 ARG A C 1
ATOM 810 O O . ARG A 1 104 ? -10.361 -6.192 8.608 1.00 75.75 104 ARG A O 1
ATOM 817 N N . LYS A 1 105 ? -8.370 -7.109 8.138 1.00 79.12 105 LYS A N 1
ATOM 818 C CA . LYS A 1 105 ? -8.385 -8.025 9.285 1.00 79.12 105 LYS A CA 1
ATOM 819 C C . LYS A 1 105 ? -8.400 -7.264 10.615 1.00 79.12 105 LYS A C 1
ATOM 821 O O . LYS A 1 105 ? -9.137 -7.650 11.513 1.00 79.12 105 LYS A O 1
ATOM 826 N N . THR A 1 106 ? -7.637 -6.177 10.726 1.00 79.38 106 THR A N 1
ATOM 827 C CA . THR A 1 106 ? -7.646 -5.326 11.928 1.00 79.38 106 THR A CA 1
ATOM 828 C C . THR A 1 106 ? -8.962 -4.575 12.110 1.00 79.38 106 THR A C 1
ATOM 830 O O . THR A 1 106 ? -9.443 -4.470 13.231 1.00 79.38 106 THR A O 1
ATOM 833 N N . GLU A 1 107 ? -9.577 -4.094 11.026 1.00 78.81 107 GLU A N 1
ATOM 834 C CA . GLU A 1 107 ? -10.890 -3.438 11.097 1.00 78.81 107 GLU A CA 1
ATOM 835 C C . GLU A 1 107 ? -11.978 -4.422 11.537 1.00 78.81 107 GLU A C 1
ATOM 837 O O . GLU A 1 107 ? -12.768 -4.096 12.416 1.00 78.81 107 GLU A O 1
ATOM 842 N N . VAL A 1 108 ? -11.986 -5.641 10.985 1.00 84.31 108 VAL A N 1
ATOM 843 C CA . VAL A 1 108 ? -12.931 -6.695 11.387 1.00 84.31 108 VAL A CA 1
ATOM 844 C C . VAL A 1 108 ? -12.768 -7.039 12.865 1.00 84.31 108 VAL A C 1
ATOM 846 O O . VAL A 1 108 ? -13.764 -7.041 13.577 1.00 84.31 108 VAL A O 1
ATOM 849 N N . ALA A 1 109 ? -11.537 -7.232 13.347 1.00 84.88 109 ALA A N 1
ATOM 850 C CA . ALA A 1 109 ? -11.290 -7.503 14.764 1.00 84.88 109 ALA A CA 1
ATOM 851 C C . ALA A 1 109 ? -11.802 -6.366 15.671 1.00 84.88 109 ALA A C 1
ATOM 853 O O . ALA A 1 109 ? -12.442 -6.624 16.685 1.00 84.88 109 ALA A O 1
ATOM 854 N N . ALA A 1 110 ? -11.602 -5.104 15.273 1.00 85.31 110 ALA A N 1
ATOM 855 C CA . ALA A 1 110 ? -12.119 -3.954 16.017 1.00 85.31 110 ALA A CA 1
ATOM 856 C C . ALA A 1 110 ? -13.658 -3.874 15.999 1.00 85.31 110 ALA A C 1
ATOM 858 O O . ALA A 1 110 ? -14.272 -3.441 16.975 1.00 85.31 110 ALA A O 1
ATOM 859 N N . PHE A 1 111 ? -14.306 -4.273 14.899 1.00 87.50 111 PHE A N 1
ATOM 860 C CA . PHE A 1 1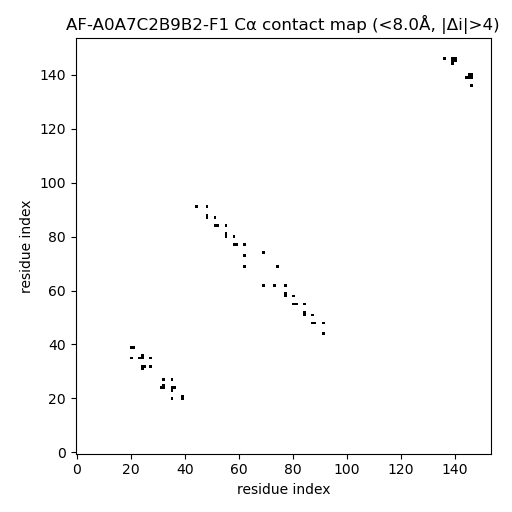11 ? -15.767 -4.363 14.837 1.00 87.50 111 PHE A CA 1
ATOM 861 C C . PHE A 1 111 ? -16.315 -5.527 15.669 1.00 87.50 111 PHE A C 1
ATOM 863 O O . PHE A 1 111 ? -17.351 -5.361 16.307 1.00 87.50 111 PHE A O 1
ATOM 870 N N . GLU A 1 112 ? -15.628 -6.669 15.701 1.00 90.69 112 GLU A N 1
ATOM 871 C CA . GLU A 1 112 ? -15.982 -7.813 16.551 1.00 90.69 112 GLU A CA 1
ATOM 872 C C . GLU A 1 112 ? -15.886 -7.453 18.038 1.00 90.69 112 GLU A C 1
ATOM 874 O O . GLU A 1 112 ? -16.821 -7.721 18.790 1.00 90.69 112 GLU A O 1
ATOM 879 N N . GLU A 1 113 ? -14.825 -6.754 18.445 1.00 90.50 113 GLU A N 1
ATOM 880 C CA . GLU A 1 113 ? -14.666 -6.257 19.816 1.00 90.50 113 GLU A CA 1
ATOM 881 C C . GLU A 1 113 ? -15.770 -5.258 20.196 1.00 90.50 113 GLU A C 1
ATOM 883 O O . GLU A 1 113 ? -16.399 -5.377 21.248 1.00 90.50 113 GLU A O 1
ATOM 888 N N . LYS A 1 114 ? -16.085 -4.303 19.308 1.00 88.06 114 LYS A N 1
ATOM 889 C CA . LYS A 1 114 ? -17.195 -3.360 19.530 1.00 88.06 114 LYS A CA 1
ATOM 890 C C . LYS A 1 114 ? -18.546 -4.057 19.623 1.00 88.06 114 LYS A C 1
ATOM 892 O O . LYS A 1 114 ? -19.386 -3.632 20.411 1.00 88.06 114 LYS A O 1
ATOM 897 N N . ARG A 1 115 ? -18.769 -5.095 18.816 1.00 89.31 115 ARG A N 1
ATOM 898 C CA . ARG A 1 115 ? -20.001 -5.882 18.864 1.00 89.31 115 ARG A CA 1
ATOM 899 C C . ARG A 1 115 ? -20.125 -6.608 20.201 1.00 89.31 115 ARG A C 1
ATOM 901 O O . ARG A 1 115 ? -21.185 -6.523 20.808 1.00 89.31 115 ARG A O 1
ATOM 908 N N . ALA A 1 116 ? -19.060 -7.263 20.662 1.00 89.75 116 ALA A N 1
ATOM 909 C CA . ALA A 1 116 ? -19.050 -7.944 21.955 1.00 89.75 116 ALA A CA 1
ATOM 910 C C . ALA A 1 116 ? -19.370 -6.972 23.101 1.00 89.75 116 ALA A C 1
ATOM 912 O O . ALA A 1 116 ? -20.215 -7.267 23.939 1.00 89.75 116 ALA A O 1
ATOM 913 N N . LYS A 1 117 ? -18.785 -5.769 23.068 1.00 90.44 117 LYS A N 1
ATOM 914 C CA . LYS A 1 117 ? -19.068 -4.725 24.057 1.00 90.44 117 LYS A CA 1
ATOM 915 C C . LYS A 1 117 ? -20.526 -4.251 24.031 1.00 90.44 117 LYS A C 1
ATOM 917 O O . LYS A 1 117 ? -21.145 -4.133 25.076 1.00 90.44 117 LYS A O 1
ATOM 922 N N . MET A 1 118 ? -21.106 -4.034 22.847 1.00 88.88 118 MET A N 1
ATOM 923 C CA . MET A 1 118 ? -22.529 -3.679 22.744 1.00 88.88 118 MET A CA 1
ATOM 924 C C . MET A 1 118 ? -23.457 -4.805 23.219 1.00 88.88 118 MET A C 1
ATOM 926 O O . MET A 1 118 ? -24.520 -4.522 23.764 1.00 88.88 118 MET A O 1
ATOM 930 N N . GLU A 1 119 ? -23.094 -6.072 23.000 1.00 91.12 119 GLU A N 1
ATOM 931 C CA . GLU A 1 119 ? -23.862 -7.213 23.516 1.00 91.12 119 GLU A CA 1
ATOM 932 C C . GLU A 1 119 ? -23.825 -7.265 25.052 1.00 91.12 119 GLU A C 1
ATOM 934 O O . GLU A 1 119 ? -24.856 -7.537 25.670 1.00 91.12 119 GLU A O 1
ATOM 939 N N . GLU A 1 120 ? -22.684 -6.937 25.663 1.00 90.19 120 GLU A N 1
ATOM 940 C CA . GLU A 1 120 ? -22.533 -6.808 27.117 1.00 90.19 120 GLU A CA 1
ATOM 941 C C . GLU A 1 120 ? -23.358 -5.635 27.674 1.00 90.19 120 GLU A C 1
ATOM 943 O O . GLU A 1 120 ? -24.175 -5.840 28.574 1.00 90.19 120 GLU A O 1
ATOM 948 N N . ASP A 1 121 ? -23.259 -4.448 27.063 1.00 90.75 121 ASP A N 1
ATOM 949 C CA . ASP A 1 121 ? -24.035 -3.259 27.448 1.00 90.75 121 ASP A CA 1
ATOM 950 C C . ASP A 1 121 ? -25.558 -3.515 27.340 1.00 90.75 121 ASP A C 1
ATOM 952 O O . ASP A 1 121 ? -26.345 -3.094 28.192 1.00 90.75 121 ASP A O 1
ATOM 956 N N . LEU A 1 122 ? -26.003 -4.242 26.304 1.00 90.00 122 LEU A N 1
ATOM 957 C CA . LEU A 1 122 ? -27.410 -4.630 26.129 1.00 90.00 122 LEU A CA 1
ATOM 958 C C . LEU A 1 122 ? -27.882 -5.625 27.194 1.00 90.00 122 LEU A C 1
ATOM 960 O O . LEU A 1 122 ? -29.030 -5.545 27.646 1.00 90.00 122 LEU A O 1
ATOM 964 N N . LEU A 1 123 ? -27.029 -6.578 27.571 1.00 91.25 123 LEU A N 1
ATOM 965 C CA . LEU A 1 123 ? -27.305 -7.524 28.651 1.00 91.25 123 LEU A CA 1
ATOM 966 C C . LEU A 1 123 ? -27.438 -6.795 29.988 1.00 91.25 123 LEU A C 1
ATOM 968 O O . LEU A 1 123 ? -28.406 -7.035 30.713 1.00 91.25 123 LEU A O 1
ATOM 972 N N . GLU A 1 124 ? -26.531 -5.865 30.280 1.00 92.81 124 GLU A N 1
ATOM 973 C CA . GLU A 1 124 ? -26.577 -5.060 31.497 1.00 92.81 124 GLU A CA 1
ATOM 974 C C . GLU A 1 124 ? -27.845 -4.197 31.550 1.00 92.81 124 GLU A C 1
ATOM 976 O O . GLU A 1 124 ? -28.583 -4.238 32.538 1.00 92.81 124 GLU A O 1
ATOM 981 N N . ALA A 1 125 ? -28.175 -3.498 30.460 1.00 88.56 125 ALA A N 1
ATOM 982 C CA . ALA A 1 125 ? -29.392 -2.695 30.368 1.00 88.56 125 ALA A CA 1
ATOM 983 C C . ALA A 1 125 ? -30.665 -3.538 30.564 1.00 88.56 125 ALA A C 1
ATOM 985 O O . ALA A 1 125 ? -31.601 -3.109 31.244 1.00 88.56 125 ALA A O 1
ATOM 986 N N . ARG A 1 126 ? -30.704 -4.765 30.021 1.00 90.06 126 ARG A N 1
ATOM 987 C CA . ARG A 1 126 ? -31.818 -5.701 30.248 1.00 90.06 126 ARG A CA 1
ATOM 988 C C . ARG A 1 126 ? -31.932 -6.121 31.706 1.00 90.06 126 ARG A C 1
ATOM 990 O O . ARG A 1 126 ? -33.046 -6.175 32.219 1.00 90.06 126 ARG A O 1
ATOM 997 N N . ILE A 1 127 ? -30.817 -6.419 32.372 1.00 90.75 127 ILE A N 1
ATOM 998 C CA . ILE A 1 127 ? -30.820 -6.773 33.797 1.00 90.75 127 ILE A CA 1
ATOM 999 C C . ILE A 1 127 ? -31.338 -5.593 34.621 1.00 90.75 127 ILE A C 1
ATOM 1001 O O . ILE A 1 127 ? -32.238 -5.780 35.438 1.00 90.75 127 ILE A O 1
ATOM 1005 N N . GLN A 1 128 ? -30.841 -4.381 34.369 1.00 88.88 128 GLN A N 1
ATOM 1006 C CA . GLN A 1 128 ? -31.280 -3.174 35.073 1.00 88.88 128 GLN A CA 1
ATOM 1007 C C . GLN A 1 128 ? -32.779 -2.905 34.881 1.00 88.88 128 GLN A C 1
ATOM 1009 O O . GLN A 1 128 ? -33.477 -2.642 35.859 1.00 88.88 128 GLN A O 1
ATOM 1014 N N . ALA A 1 129 ? -33.295 -3.036 33.654 1.00 88.12 129 ALA A N 1
ATOM 1015 C CA . ALA A 1 129 ? -34.724 -2.891 33.377 1.00 88.12 129 ALA A CA 1
ATOM 1016 C C . ALA A 1 129 ? -35.564 -3.933 34.133 1.00 88.12 129 ALA A C 1
ATOM 1018 O O . ALA A 1 129 ? -36.569 -3.589 34.751 1.00 88.12 129 ALA A O 1
ATOM 1019 N N . ASN A 1 130 ? -35.120 -5.192 34.148 1.00 91.31 130 ASN A N 1
ATOM 1020 C CA . ASN A 1 130 ? -35.827 -6.282 34.820 1.00 91.31 130 ASN A CA 1
ATOM 1021 C C . ASN A 1 130 ? -35.815 -6.111 36.354 1.00 91.31 130 ASN A C 1
ATOM 1023 O O . ASN A 1 130 ? -36.822 -6.337 37.021 1.00 91.31 130 ASN A O 1
ATOM 1027 N N . VAL A 1 131 ? -34.698 -5.642 36.924 1.00 90.50 131 VAL A N 1
ATOM 1028 C CA . VAL A 1 131 ? -34.592 -5.296 38.353 1.00 90.50 131 VAL A CA 1
ATOM 1029 C C . VAL A 1 131 ? -35.494 -4.111 38.699 1.00 90.50 131 VAL A C 1
ATOM 1031 O O . VAL A 1 131 ? -36.196 -4.158 39.708 1.00 90.50 131 VAL A O 1
ATOM 1034 N N . ALA A 1 132 ? -35.523 -3.070 37.864 1.00 86.25 132 ALA A N 1
ATOM 1035 C CA . ALA A 1 132 ? -36.403 -1.921 38.056 1.00 86.25 132 ALA A CA 1
ATOM 1036 C C . ALA A 1 132 ? -37.885 -2.328 38.010 1.00 86.25 132 ALA A C 1
ATOM 1038 O O . ALA A 1 132 ? -38.674 -1.879 38.841 1.00 86.25 132 ALA A O 1
ATOM 1039 N N . GLU A 1 133 ? -38.257 -3.225 37.095 1.00 86.75 133 GLU A N 1
ATOM 1040 C CA . GLU A 1 133 ? -39.615 -3.758 36.998 1.00 86.75 133 GLU A CA 1
ATOM 1041 C C . GLU A 1 133 ? -39.990 -4.596 38.231 1.00 86.75 133 GLU A C 1
ATOM 1043 O O . GLU A 1 133 ? -41.072 -4.425 38.797 1.00 86.75 133 GLU A O 1
ATOM 1048 N N . GLN A 1 134 ? -39.084 -5.454 38.708 1.00 85.75 134 GLN A N 1
ATOM 1049 C CA . GLN A 1 134 ? -39.292 -6.221 39.940 1.00 85.75 134 GLN A CA 1
ATOM 1050 C C . GLN A 1 134 ? -39.427 -5.313 41.168 1.00 85.75 134 GLN A C 1
ATOM 1052 O O . GLN A 1 134 ? -40.322 -5.531 41.986 1.00 85.75 134 GLN A O 1
ATOM 1057 N N . LEU A 1 135 ? -38.600 -4.268 41.280 1.00 85.75 135 LEU A N 1
ATOM 1058 C CA . LEU A 1 135 ? -38.700 -3.263 42.343 1.00 85.75 135 LEU A CA 1
ATOM 1059 C C . LEU A 1 135 ? -40.025 -2.496 42.280 1.00 85.75 135 LEU A C 1
ATOM 1061 O O . LEU A 1 135 ? -40.657 -2.294 43.316 1.00 85.75 135 LEU A O 1
ATOM 1065 N N . ALA A 1 136 ? -40.481 -2.114 41.085 1.00 82.69 136 ALA A N 1
ATOM 1066 C CA . ALA A 1 136 ? -41.764 -1.442 40.896 1.00 82.69 136 ALA A CA 1
ATOM 1067 C C . ALA A 1 136 ? -42.943 -2.333 41.326 1.00 82.69 136 ALA A C 1
ATOM 1069 O O . ALA A 1 136 ? -43.814 -1.884 42.074 1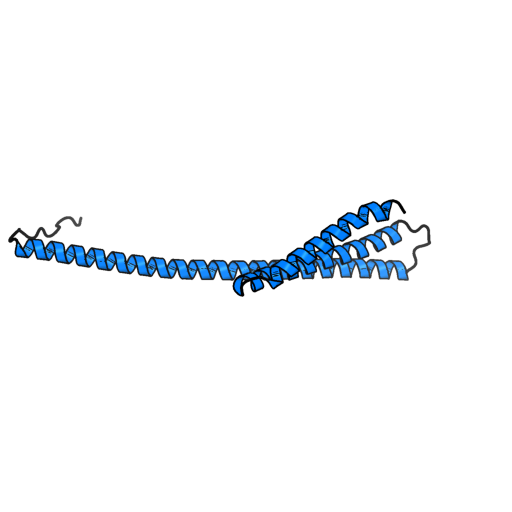.00 82.69 136 ALA A O 1
ATOM 1070 N N . ARG A 1 137 ? -42.940 -3.615 40.930 1.00 82.69 137 ARG A N 1
ATOM 1071 C CA . ARG A 1 137 ? -43.946 -4.601 41.369 1.00 82.69 137 ARG A CA 1
ATOM 1072 C C . ARG A 1 137 ? -43.906 -4.819 42.884 1.00 82.69 137 ARG A C 1
ATOM 1074 O O . ARG A 1 137 ? -44.954 -4.886 43.522 1.00 82.69 137 ARG A O 1
ATOM 1081 N N . PHE A 1 138 ? -42.716 -4.890 43.479 1.00 81.00 138 PHE A N 1
ATOM 1082 C CA . PHE A 1 138 ? -42.555 -5.047 44.927 1.00 81.00 138 PHE A CA 1
ATOM 1083 C C . PHE A 1 138 ? -43.068 -3.825 45.705 1.00 81.00 138 PHE A C 1
ATOM 1085 O O . PHE A 1 138 ? -43.76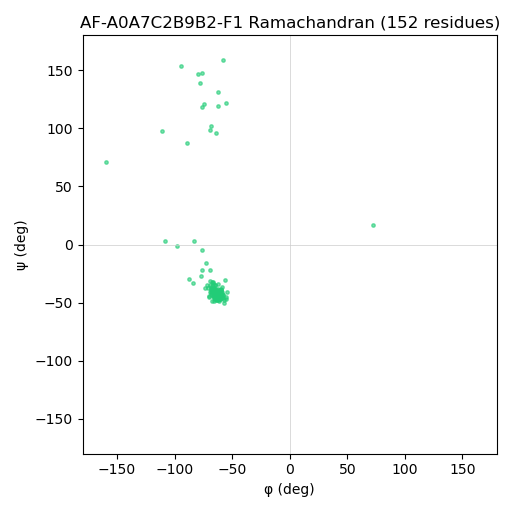9 -3.974 46.705 1.00 81.00 138 PHE A O 1
ATOM 1092 N N . ALA A 1 139 ? -42.799 -2.612 45.216 1.00 82.00 139 ALA A N 1
ATOM 1093 C CA . ALA A 1 139 ? -43.323 -1.377 45.796 1.00 82.00 139 ALA A CA 1
ATOM 1094 C C . ALA A 1 139 ? -44.859 -1.287 45.705 1.00 82.00 139 ALA A C 1
ATOM 1096 O O . ALA A 1 139 ? -45.505 -0.837 46.653 1.00 82.00 139 ALA A O 1
ATOM 1097 N N . GLN A 1 140 ? -45.462 -1.750 44.603 1.00 80.00 140 GLN A N 1
ATOM 1098 C CA . GLN A 1 140 ? -46.923 -1.843 44.470 1.00 80.00 140 GLN A CA 1
ATOM 1099 C C . GLN A 1 140 ? -47.539 -2.823 45.478 1.00 80.00 140 GLN A C 1
ATOM 1101 O O . GLN A 1 140 ? -48.555 -2.500 46.096 1.00 80.00 140 GLN A O 1
ATOM 1106 N N . LEU A 1 141 ? -46.901 -3.981 45.685 1.00 77.31 141 LEU A N 1
ATOM 1107 C CA . LEU A 1 141 ? -47.321 -4.976 46.677 1.00 77.31 141 LEU A CA 1
ATOM 1108 C C . LEU A 1 141 ? -47.246 -4.433 48.113 1.00 77.31 141 LEU A C 1
ATOM 1110 O O . LEU A 1 141 ? -48.167 -4.656 48.895 1.00 77.31 141 LEU A O 1
ATOM 1114 N N . LEU A 1 142 ? -46.190 -3.688 48.455 1.00 79.88 142 LEU A N 1
ATOM 1115 C CA . LEU A 1 142 ? -46.038 -3.064 49.777 1.00 79.88 142 LEU A CA 1
ATOM 1116 C C . LEU A 1 142 ? -47.067 -1.956 50.048 1.00 79.88 142 LEU A C 1
ATOM 1118 O O . LEU A 1 142 ? -47.500 -1.796 51.185 1.00 79.88 142 LEU A O 1
ATOM 1122 N N . ASN A 1 143 ? -47.487 -1.218 49.016 1.00 75.62 143 ASN A N 1
ATOM 1123 C CA . ASN A 1 143 ? -48.498 -0.160 49.128 1.00 75.62 143 ASN A CA 1
ATOM 1124 C C . ASN A 1 143 ? -49.953 -0.675 49.080 1.00 75.62 143 ASN A C 1
ATOM 1126 O O . ASN A 1 143 ? -50.883 0.130 49.107 1.00 75.62 143 ASN A O 1
ATOM 1130 N N . GLY A 1 144 ? -50.175 -1.995 49.014 1.00 58.88 144 GLY A N 1
ATOM 1131 C CA . GLY A 1 144 ? -51.513 -2.600 49.058 1.00 58.88 144 GLY A CA 1
ATOM 1132 C C . GLY A 1 144 ? -52.365 -2.403 47.795 1.00 58.88 144 GLY A C 1
ATOM 1133 O O . GLY A 1 144 ? -53.581 -2.584 47.849 1.00 58.88 144 GLY A O 1
ATOM 1134 N N . GLY A 1 145 ? -51.762 -2.029 46.662 1.00 61.69 145 GLY A N 1
ATOM 1135 C CA . GLY A 1 145 ? -52.472 -1.867 45.389 1.00 61.69 145 GLY A CA 1
ATOM 1136 C C . GLY A 1 145 ? -52.731 -3.209 44.682 1.00 61.69 145 GLY A C 1
ATOM 1137 O O . GLY A 1 145 ? -51.905 -4.118 44.788 1.00 61.69 145 GLY A O 1
ATOM 1138 N N . PRO A 1 146 ? -53.852 -3.374 43.948 1.00 52.47 146 PRO A N 1
ATOM 1139 C CA . PRO A 1 146 ? -54.149 -4.616 43.235 1.00 52.47 146 PRO A CA 1
ATOM 1140 C C . PRO A 1 146 ? -53.091 -4.901 42.159 1.00 52.47 146 PRO A C 1
ATOM 1142 O O . PRO A 1 146 ? -52.770 -4.038 41.344 1.00 52.47 146 PRO A O 1
ATOM 1145 N N . VAL A 1 147 ? -52.573 -6.133 42.136 1.00 54.97 147 VAL A N 1
ATOM 1146 C CA . VAL A 1 147 ? -51.645 -6.614 41.103 1.00 54.97 147 VAL A CA 1
ATOM 1147 C C . VAL A 1 147 ? -52.406 -6.724 39.781 1.00 54.97 147 VAL A C 1
ATOM 1149 O O . VAL A 1 147 ? -53.151 -7.681 39.563 1.00 54.97 147 VAL A O 1
ATOM 1152 N N . GLN A 1 148 ? -52.228 -5.750 38.887 1.00 55.62 148 GLN A N 1
ATOM 1153 C CA . GLN A 1 148 ? -52.638 -5.894 37.493 1.00 55.62 148 GLN A CA 1
ATOM 1154 C C . GLN A 1 148 ? -51.724 -6.929 36.836 1.00 55.62 148 GLN A C 1
ATOM 1156 O O . GLN A 1 148 ? -50.581 -6.663 36.476 1.00 55.62 148 GLN A O 1
ATOM 1161 N N . THR A 1 149 ? -52.234 -8.155 36.745 1.00 51.22 149 THR A N 1
ATOM 1162 C CA . THR A 1 149 ? -51.699 -9.158 35.832 1.00 51.22 149 THR A CA 1
ATOM 1163 C C . THR A 1 149 ? -52.195 -8.794 34.444 1.0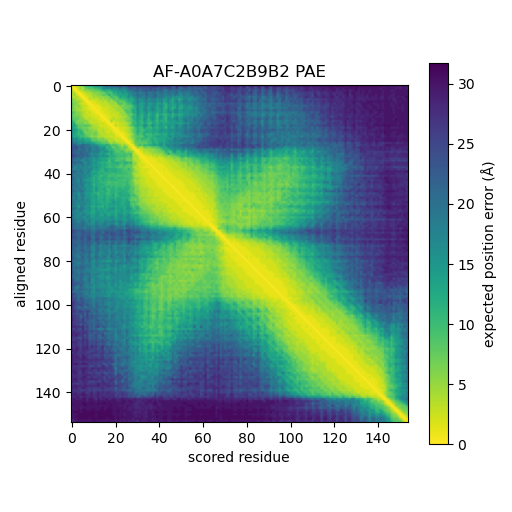0 51.22 149 THR A C 1
ATOM 1165 O O . THR A 1 149 ? -53.400 -8.704 34.212 1.00 51.22 149 THR A O 1
ATOM 1168 N N . ASP A 1 150 ? -51.250 -8.516 33.556 1.00 45.00 150 ASP A N 1
ATOM 1169 C CA . ASP A 1 150 ? -51.511 -8.118 32.182 1.00 45.00 150 ASP A CA 1
ATOM 1170 C C . ASP A 1 150 ? -52.208 -9.278 31.449 1.00 45.00 150 ASP A C 1
ATOM 1172 O O . ASP A 1 150 ? -51.590 -10.259 31.027 1.00 45.00 150 ASP A O 1
ATOM 1176 N N . LYS A 1 151 ? -53.540 -9.219 31.391 1.00 45.94 151 LYS A N 1
ATOM 1177 C CA . LYS A 1 151 ? -54.352 -9.970 30.438 1.00 45.94 151 LYS A CA 1
ATOM 1178 C C . LYS A 1 151 ? -54.470 -9.089 29.206 1.00 45.94 151 LYS A C 1
ATOM 1180 O O . LYS A 1 151 ? -55.439 -8.358 29.114 1.00 45.94 151 LYS A O 1
ATOM 1185 N N . ASP A 1 152 ? -53.515 -9.199 28.296 1.00 45.84 152 ASP A N 1
ATOM 1186 C CA . ASP A 1 152 ? -53.725 -8.961 26.866 1.00 45.84 152 ASP A CA 1
ATOM 1187 C C . ASP A 1 152 ? -52.606 -9.661 26.084 1.00 45.84 152 ASP A C 1
ATOM 1189 O O . ASP A 1 152 ? -51.688 -9.071 25.524 1.00 45.84 152 ASP A O 1
ATOM 1193 N N . SER A 1 153 ? -52.686 -10.993 26.081 1.00 44.41 153 SER A N 1
ATOM 1194 C CA . SER A 1 153 ? -52.081 -11.820 25.043 1.00 44.41 153 SER A CA 1
ATOM 1195 C C . SER A 1 153 ? -53.222 -12.433 24.231 1.00 44.41 153 SER A C 1
ATOM 1197 O O . SER A 1 153 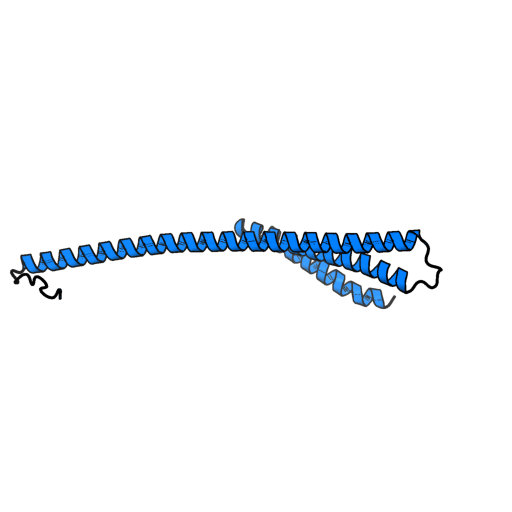? -53.859 -13.401 24.657 1.00 44.41 153 SER A O 1
ATOM 1199 N N . LYS A 1 154 ? -53.518 -11.802 23.094 1.00 39.81 154 LYS A N 1
ATOM 1200 C CA . LYS A 1 154 ? -54.194 -12.379 21.931 1.00 39.81 154 LYS A CA 1
ATOM 1201 C C . LYS A 1 154 ? -53.532 -11.848 20.672 1.00 39.81 154 LYS A C 1
ATOM 1203 O O . LYS A 1 154 ? -53.206 -10.643 20.660 1.00 39.81 154 LYS A O 1
#

Sequence (154 aa):
MEDIYKTLPIALTAFFGAGALIFTAAKATPEEAQRVKIWVTQIVLLLWLAAAFSWSSYHCIEFASSDAPITRPEVVLFGMHLVNAATYMAAFVFELRKSSKAKRKTEVAAFEEKRAKMEEDLLEARIQANVAEQLARFAQLLNGGPVQTDKDSK

pLDDT: mean 72.47, std 12.47, range [39.81, 92.81]

Secondary structure (DSSP, 8-state):
-HHHHHHHHHHHHHHHHHHHHHHHHHT--HHHHHHHHHHHHHHHHHHHHHHHHHHHHHHHHHHHH--SPPPHHHHHHHHHHHHHHHHHHHHHHHHHHHHHHHHHHHHHHHHHHHHHHHHHHHHHHHHHHHHHHHHHHHHHHHTT----------